Protein AF-A0A8I1DSH3-F1 (afdb_monomer_lite)

Radius of gyration: 13.76 Å; chains: 1; bounding box: 32×12×34 Å

pLDDT: mean 91.04, std 8.7, range [65.5, 97.69]

Foldseek 3Di:
DVVQVVVCVVVVHHDPDPVVVVVVVVVVVVVVVVVVVVVVVVD

Organism: Burkholderia cepacia (NCBI:txid292)

Structure (mmCIF, N/CA/C/O backbone):
data_AF-A0A8I1DSH3-F1
#
_entry.id   AF-A0A8I1DSH3-F1
#
loop_
_atom_site.group_PDB
_atom_site.id
_atom_site.type_symbol
_atom_site.label_atom_id
_atom_site.label_alt_id
_atom_site.label_comp_id
_atom_site.label_asym_id
_atom_site.label_entity_id
_atom_site.label_seq_id
_atom_site.pdbx_PDB_ins_code
_atom_site.Cartn_x
_atom_site.Cartn_y
_atom_site.Cartn_z
_atom_site.occupancy
_atom_site.B_iso_or_equiv
_atom_site.auth_seq_id
_atom_site.auth_comp_id
_atom_site.auth_asym_id
_atom_site.auth_atom_id
_atom_site.pdbx_PDB_model_num
ATOM 1 N N . GLU A 1 1 ? -8.202 5.354 9.168 1.00 80.56 1 GLU A N 1
ATOM 2 C CA . GLU A 1 1 ? -9.012 4.161 8.829 1.00 80.56 1 GLU A CA 1
ATOM 3 C C . GLU A 1 1 ? -9.476 4.108 7.372 1.00 80.56 1 GLU A C 1
ATOM 5 O O . GLU A 1 1 ? -9.067 3.181 6.690 1.00 80.56 1 GLU A O 1
ATOM 10 N N . ARG A 1 2 ? -10.224 5.096 6.839 1.00 94.25 2 ARG A N 1
ATOM 11 C CA . ARG A 1 2 ? -10.727 5.079 5.437 1.00 94.25 2 ARG A CA 1
ATOM 12 C C . ARG A 1 2 ? -9.669 4.760 4.370 1.00 94.25 2 ARG A C 1
ATOM 14 O O . ARG A 1 2 ? -9.923 3.957 3.483 1.00 94.25 2 ARG A O 1
ATOM 21 N N . ILE A 1 3 ? -8.479 5.358 4.472 1.00 94.81 3 ILE A N 1
ATOM 22 C CA . ILE A 1 3 ? -7.370 5.095 3.539 1.00 94.81 3 ILE A CA 1
ATOM 23 C C . ILE A 1 3 ? -6.916 3.628 3.587 1.00 94.81 3 ILE A C 1
AT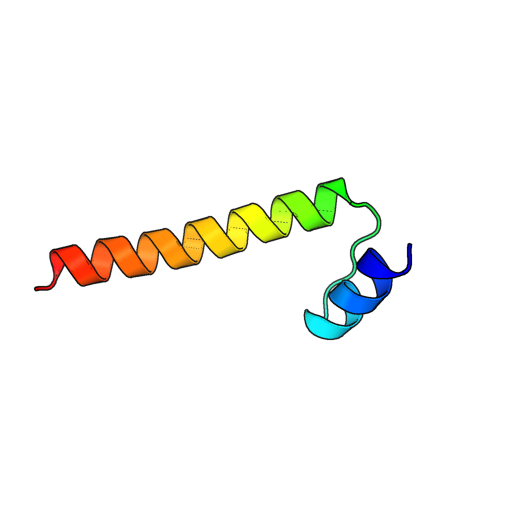OM 25 O O . ILE A 1 3 ? -6.677 3.028 2.547 1.00 94.81 3 ILE A O 1
ATOM 29 N N . LEU A 1 4 ? -6.844 3.037 4.783 1.00 97.50 4 LEU A N 1
ATOM 30 C CA . LEU A 1 4 ? -6.416 1.651 4.965 1.00 97.50 4 LEU A CA 1
ATOM 31 C C . LEU A 1 4 ? -7.464 0.697 4.410 1.00 97.50 4 LEU A C 1
ATOM 33 O O . LEU A 1 4 ? -7.109 -0.231 3.696 1.00 97.50 4 LEU A O 1
ATOM 37 N N . HIS A 1 5 ? -8.743 0.969 4.669 1.00 97.19 5 HIS A N 1
ATOM 38 C CA . HIS A 1 5 ? -9.849 0.199 4.112 1.00 97.19 5 HIS A CA 1
ATOM 39 C C . HIS A 1 5 ? -9.859 0.239 2.577 1.00 97.19 5 HIS A C 1
ATOM 41 O O . HIS A 1 5 ? -9.806 -0.810 1.940 1.00 97.19 5 HIS A O 1
ATOM 47 N N . ASN A 1 6 ? -9.836 1.437 1.981 1.00 96.88 6 ASN A N 1
ATOM 48 C CA . ASN A 1 6 ? -9.858 1.601 0.525 1.00 96.88 6 ASN A CA 1
ATOM 49 C C . ASN A 1 6 ? -8.682 0.892 -0.152 1.00 96.88 6 ASN A C 1
ATOM 51 O O . ASN A 1 6 ? -8.861 0.206 -1.153 1.00 96.88 6 ASN A O 1
ATOM 55 N N . LEU A 1 7 ? -7.475 1.047 0.395 1.00 97.44 7 LEU A N 1
ATOM 56 C CA . LEU A 1 7 ? -6.290 0.405 -0.165 1.00 97.44 7 LEU A CA 1
ATOM 57 C C . LEU A 1 7 ? -6.267 -1.098 0.111 1.00 97.44 7 LEU A C 1
ATOM 59 O O . LEU A 1 7 ? -5.714 -1.838 -0.695 1.00 97.44 7 LEU A O 1
ATOM 63 N N . SER A 1 8 ? -6.903 -1.561 1.191 1.00 96.88 8 SER A N 1
ATOM 64 C CA . SER A 1 8 ? -7.058 -2.997 1.427 1.00 96.88 8 SER A CA 1
ATOM 65 C C . SER A 1 8 ? -7.950 -3.656 0.383 1.00 96.88 8 SER A C 1
ATOM 67 O O . SER A 1 8 ? -7.651 -4.763 -0.053 1.00 96.88 8 SER A O 1
ATOM 69 N N . ILE A 1 9 ? -9.009 -2.960 -0.046 1.00 97.56 9 ILE A N 1
ATOM 70 C CA . ILE A 1 9 ? -9.861 -3.396 -1.157 1.00 97.56 9 ILE A CA 1
ATOM 71 C C . ILE A 1 9 ? -9.068 -3.375 -2.464 1.00 97.56 9 ILE A C 1
ATOM 73 O O . ILE A 1 9 ? -9.024 -4.379 -3.161 1.00 97.56 9 ILE A O 1
ATOM 77 N N . LEU A 1 10 ? -8.416 -2.251 -2.779 1.00 96.69 10 LEU A N 1
ATOM 78 C CA . LEU A 1 10 ? -7.703 -2.077 -4.047 1.00 96.69 10 LEU A CA 1
ATOM 79 C C . LEU A 1 10 ? -6.602 -3.124 -4.269 1.00 96.69 10 LEU A C 1
ATOM 81 O O . LEU A 1 10 ? -6.399 -3.564 -5.394 1.00 96.69 10 LEU A O 1
ATOM 85 N N . PHE A 1 11 ? -5.870 -3.483 -3.214 1.00 96.00 11 PHE A N 1
ATOM 86 C CA . PHE A 1 11 ? -4.743 -4.414 -3.293 1.00 96.00 11 PHE A CA 1
ATOM 87 C C . PHE A 1 11 ? -5.083 -5.836 -2.841 1.00 96.00 11 PHE A C 1
ATOM 89 O O . PHE A 1 11 ? -4.163 -6.640 -2.701 1.00 96.00 11 PHE A O 1
ATOM 96 N N . GLU A 1 12 ? -6.359 -6.126 -2.558 1.00 97.31 12 GLU A N 1
ATOM 97 C CA . GLU A 1 12 ? -6.817 -7.424 -2.037 1.00 97.31 12 GLU A CA 1
ATOM 98 C C . GLU A 1 12 ? -5.967 -7.921 -0.847 1.00 97.31 12 GLU A C 1
ATOM 100 O O . GLU A 1 12 ? -5.673 -9.105 -0.685 1.00 97.31 12 GLU A O 1
ATOM 105 N N . ARG A 1 13 ? -5.523 -6.984 0.000 1.00 95.69 13 ARG A N 1
ATOM 106 C CA . ARG A 1 13 ? -4.596 -7.226 1.112 1.00 95.69 13 ARG A CA 1
ATOM 107 C C . ARG A 1 13 ? -4.953 -6.344 2.293 1.00 95.69 13 ARG A C 1
ATOM 109 O O . ARG A 1 13 ? -4.940 -5.129 2.177 1.00 95.69 13 ARG A O 1
ATOM 116 N N . THR A 1 14 ? -5.171 -6.928 3.463 1.00 96.50 14 THR A N 1
ATOM 117 C CA . THR A 1 14 ? -5.489 -6.157 4.671 1.00 96.50 14 THR A CA 1
ATOM 118 C C . THR A 1 14 ? -4.302 -5.320 5.161 1.00 96.50 14 THR A C 1
ATOM 120 O O . THR A 1 14 ? -3.195 -5.835 5.324 1.00 96.50 14 THR A O 1
ATOM 123 N N . PHE A 1 15 ? -4.562 -4.046 5.469 1.00 97.44 15 PHE A N 1
ATOM 124 C CA . PHE A 1 15 ? -3.668 -3.167 6.227 1.00 97.44 15 PHE A CA 1
ATOM 125 C C . PHE A 1 15 ? -4.342 -2.753 7.537 1.00 97.44 15 PHE A C 1
ATOM 127 O O . PHE A 1 15 ? -5.299 -1.978 7.528 1.00 97.44 15 PHE A O 1
ATOM 134 N N . ALA A 1 16 ? -3.834 -3.241 8.666 1.00 96.00 16 ALA A N 1
ATOM 135 C CA . ALA A 1 16 ? -4.329 -2.869 9.989 1.00 96.00 16 ALA A CA 1
ATOM 136 C C . ALA A 1 16 ? -3.772 -1.510 10.438 1.00 96.00 16 ALA A C 1
ATOM 138 O O . ALA A 1 16 ? -4.411 -0.783 11.197 1.00 96.00 16 ALA A O 1
ATOM 139 N N . THR A 1 17 ? -2.587 -1.136 9.942 1.00 97.69 17 THR A N 1
ATOM 140 C CA . THR A 1 17 ? -1.912 0.110 10.321 1.00 97.69 17 THR A CA 1
ATOM 141 C C . THR A 1 17 ? -1.348 0.871 9.121 1.00 97.69 17 THR A C 1
ATOM 143 O O . THR A 1 17 ? -1.044 0.313 8.064 1.00 97.69 17 THR A O 1
ATOM 146 N N . ALA A 1 18 ? -1.144 2.180 9.288 1.00 96.12 18 ALA A N 1
ATOM 147 C CA . ALA A 1 18 ? -0.474 3.001 8.277 1.00 96.12 18 ALA A CA 1
ATOM 148 C C . ALA A 1 18 ? 0.996 2.596 8.079 1.00 96.12 18 ALA A C 1
ATOM 150 O O . ALA A 1 18 ? 1.559 2.785 7.002 1.00 96.12 18 ALA A O 1
ATOM 151 N N . GLN A 1 19 ? 1.632 2.032 9.103 1.00 97.56 19 GLN A N 1
ATOM 152 C CA . GLN A 1 19 ? 2.999 1.531 9.064 1.00 97.56 19 GLN A CA 1
ATOM 153 C C . GLN A 1 19 ? 3.118 0.332 8.115 1.00 97.56 19 GLN A C 1
ATOM 155 O O . GLN A 1 19 ? 4.050 0.290 7.310 1.00 97.56 19 GLN A O 1
ATOM 160 N N . GLU A 1 20 ? 2.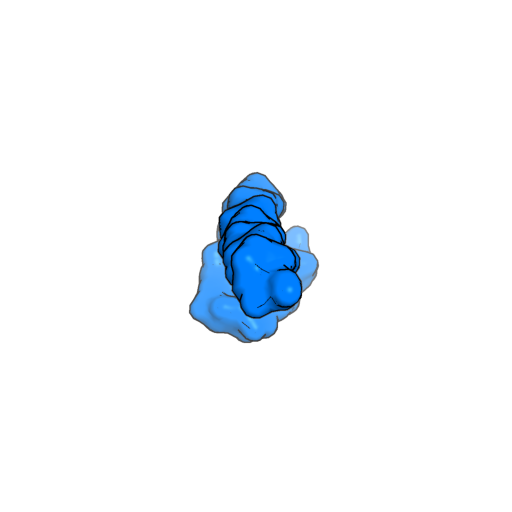160 -0.597 8.161 1.00 97.25 20 GLU A N 1
ATOM 161 C CA . GLU A 1 20 ? 2.075 -1.733 7.234 1.00 97.25 20 GLU A CA 1
ATOM 162 C C . GLU A 1 20 ? 1.875 -1.270 5.793 1.00 97.25 20 GLU A C 1
ATOM 164 O O . GLU A 1 20 ? 2.619 -1.689 4.905 1.00 97.25 20 GLU A O 1
ATOM 169 N N . LEU A 1 21 ? 0.940 -0.341 5.567 1.00 96.88 21 LEU A N 1
ATOM 170 C CA . LEU A 1 21 ? 0.726 0.248 4.247 1.00 96.88 21 LEU A CA 1
ATOM 171 C C . LEU A 1 21 ? 2.003 0.915 3.716 1.00 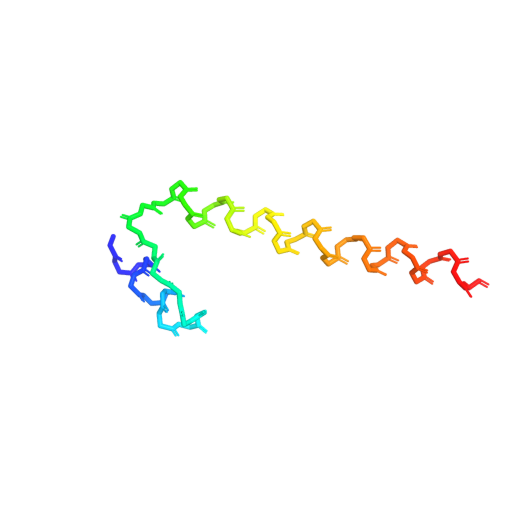96.88 21 LEU A C 1
ATOM 173 O O . LEU A 1 21 ? 2.391 0.714 2.567 1.00 96.88 21 LEU A O 1
ATOM 177 N N . ASN A 1 22 ? 2.694 1.691 4.552 1.00 97.06 22 ASN A N 1
ATOM 178 C CA . ASN A 1 22 ? 3.935 2.353 4.158 1.00 97.06 22 ASN A CA 1
ATOM 179 C C . ASN A 1 22 ? 5.068 1.362 3.867 1.00 97.06 22 ASN A C 1
ATOM 181 O O . ASN A 1 22 ? 5.883 1.615 2.977 1.00 97.06 22 ASN A O 1
ATOM 185 N N . ARG A 1 23 ? 5.138 0.244 4.601 1.00 97.12 23 ARG A N 1
ATOM 186 C CA . ARG A 1 23 ? 6.075 -0.846 4.310 1.00 97.12 23 ARG A CA 1
ATOM 187 C C . ARG A 1 23 ? 5.779 -1.443 2.936 1.00 97.12 23 ARG A C 1
ATOM 189 O O . ARG A 1 23 ? 6.685 -1.484 2.111 1.00 97.12 23 ARG A 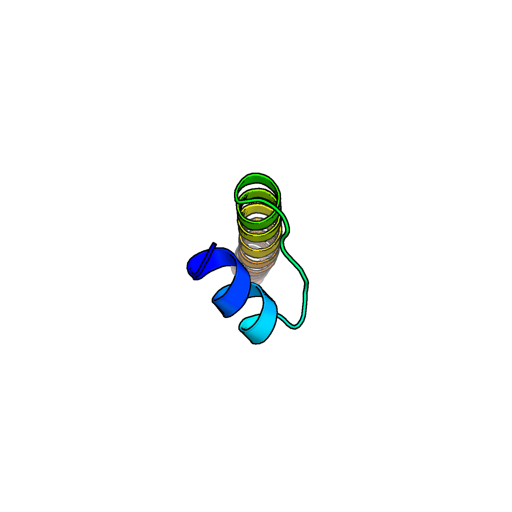O 1
ATOM 196 N N . TYR A 1 24 ? 4.523 -1.798 2.671 1.00 96.44 24 TYR A N 1
ATOM 197 C CA . TYR A 1 24 ? 4.112 -2.340 1.377 1.00 96.44 24 TYR A CA 1
ATOM 198 C C . TYR A 1 24 ? 4.398 -1.372 0.225 1.00 96.44 24 TYR A C 1
ATOM 200 O O . TYR A 1 24 ? 4.990 -1.766 -0.775 1.00 96.44 24 TYR A O 1
ATOM 208 N N . ARG A 1 25 ? 4.085 -0.082 0.397 1.00 95.44 25 ARG A N 1
ATOM 209 C CA . ARG A 1 25 ? 4.406 0.958 -0.590 1.00 95.44 25 ARG A CA 1
ATOM 210 C C . ARG A 1 25 ? 5.892 0.945 -0.956 1.00 95.44 25 ARG A C 1
ATOM 212 O O . ARG A 1 25 ? 6.226 0.935 -2.134 1.00 95.44 25 ARG A O 1
ATOM 219 N N . ARG A 1 26 ? 6.784 0.915 0.043 1.00 96.50 26 ARG A N 1
ATOM 220 C CA . ARG A 1 26 ? 8.238 0.863 -0.191 1.00 96.50 26 ARG A CA 1
ATOM 221 C C . ARG A 1 26 ? 8.666 -0.419 -0.900 1.00 96.50 26 ARG A C 1
ATOM 223 O O . ARG A 1 26 ? 9.506 -0.351 -1.788 1.00 96.50 26 ARG A O 1
ATOM 230 N N . GLU A 1 27 ? 8.100 -1.565 -0.532 1.00 95.06 27 GLU A N 1
ATOM 231 C CA . GLU A 1 27 ? 8.401 -2.849 -1.178 1.00 95.06 27 GLU A CA 1
ATOM 232 C C . GLU A 1 27 ? 8.019 -2.846 -2.662 1.00 95.06 27 GLU A C 1
ATOM 234 O O . GLU A 1 27 ? 8.818 -3.274 -3.495 1.00 95.06 27 GLU A O 1
ATOM 239 N N . VAL A 1 28 ? 6.830 -2.338 -2.999 1.00 92.50 28 VAL A N 1
ATOM 240 C CA . VAL A 1 28 ? 6.362 -2.230 -4.388 1.00 92.50 28 VAL A CA 1
ATOM 241 C C . VAL A 1 28 ? 7.251 -1.279 -5.182 1.00 92.50 28 VAL A C 1
ATOM 243 O O . VAL A 1 28 ? 7.773 -1.675 -6.220 1.00 92.50 28 VAL A O 1
ATOM 246 N N . THR A 1 29 ? 7.507 -0.070 -4.673 1.00 93.50 29 THR A N 1
ATOM 247 C CA . THR A 1 29 ? 8.387 0.895 -5.350 1.00 93.50 29 THR A CA 1
ATOM 248 C C . THR A 1 29 ? 9.796 0.334 -5.551 1.00 93.50 29 THR A C 1
ATOM 250 O O . THR A 1 29 ? 10.363 0.484 -6.627 1.00 93.50 29 THR A O 1
ATOM 253 N N . ALA A 1 30 ? 10.351 -0.377 -4.564 1.00 93.88 30 ALA A N 1
ATOM 254 C CA . ALA A 1 30 ? 11.658 -1.015 -4.702 1.00 93.88 30 ALA A CA 1
ATOM 255 C C . ALA A 1 30 ? 11.673 -2.105 -5.788 1.00 93.88 30 ALA A C 1
ATOM 257 O O . ALA A 1 30 ? 12.668 -2.249 -6.492 1.00 93.88 30 ALA A O 1
ATOM 258 N N . ARG A 1 31 ? 10.587 -2.875 -5.947 1.00 91.75 31 ARG A N 1
ATOM 259 C CA . ARG A 1 31 ? 10.460 -3.849 -7.046 1.00 91.75 31 ARG A CA 1
ATOM 260 C C . ARG A 1 31 ? 10.388 -3.150 -8.401 1.00 91.75 31 ARG A C 1
ATOM 262 O O . ARG A 1 31 ? 11.108 -3.558 -9.303 1.00 91.75 31 ARG A O 1
ATOM 269 N N . THR A 1 32 ? 9.580 -2.097 -8.525 1.00 90.62 32 THR A N 1
ATOM 270 C CA . THR A 1 32 ? 9.475 -1.309 -9.762 1.00 90.62 32 THR A CA 1
ATOM 271 C C . THR A 1 32 ? 10.816 -0.694 -10.152 1.00 90.62 32 THR A C 1
ATOM 273 O O . THR A 1 32 ? 11.207 -0.799 -11.308 1.00 90.62 32 THR A O 1
ATOM 276 N N . ASN A 1 33 ? 11.553 -0.121 -9.197 1.00 87.19 33 ASN A N 1
ATOM 277 C CA . ASN A 1 33 ? 12.865 0.463 -9.475 1.00 87.19 33 ASN A CA 1
ATOM 278 C C . ASN A 1 33 ? 13.874 -0.590 -9.939 1.00 87.19 33 ASN A C 1
ATOM 280 O O . ASN A 1 33 ? 14.550 -0.359 -10.926 1.00 87.19 33 ASN A O 1
ATOM 284 N N . ARG A 1 34 ? 13.918 -1.778 -9.317 1.00 83.81 34 ARG A N 1
ATOM 285 C CA . ARG A 1 34 ? 14.797 -2.861 -9.80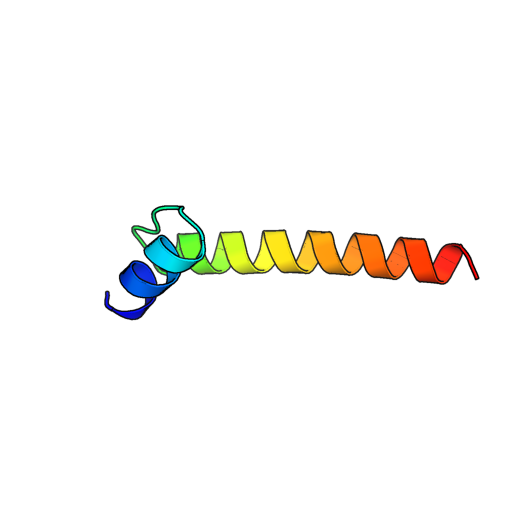1 1.00 83.81 34 ARG A CA 1
ATOM 286 C C . ARG A 1 34 ? 14.482 -3.286 -11.235 1.00 83.81 34 ARG A C 1
ATOM 288 O O . ARG A 1 34 ? 15.393 -3.620 -11.981 1.00 83.81 34 ARG A O 1
ATOM 295 N N . VAL A 1 35 ? 13.202 -3.308 -11.608 1.00 85.06 35 VAL A N 1
ATOM 296 C CA . VAL A 1 35 ? 12.795 -3.591 -12.993 1.00 85.06 35 VAL A CA 1
ATOM 297 C C . VAL A 1 35 ? 13.254 -2.472 -13.928 1.00 85.06 35 VAL A C 1
ATOM 299 O O . VAL A 1 35 ? 13.729 -2.761 -15.020 1.00 85.06 35 VAL A O 1
ATOM 302 N N . ALA A 1 36 ? 13.138 -1.212 -13.502 1.00 81.12 36 ALA A N 1
ATOM 303 C CA . ALA A 1 36 ? 13.607 -0.071 -14.280 1.00 81.12 36 ALA A CA 1
ATOM 304 C C . ALA A 1 36 ? 15.132 -0.100 -14.478 1.00 81.12 36 ALA A C 1
ATOM 306 O O . ALA A 1 36 ? 15.580 0.034 -15.611 1.00 81.12 36 ALA A O 1
ATOM 307 N N . ASP A 1 37 ? 15.905 -0.354 -13.419 1.00 81.12 37 ASP A N 1
ATOM 308 C CA . ASP A 1 37 ? 17.369 -0.449 -13.476 1.00 81.12 37 ASP A CA 1
ATOM 309 C C . ASP A 1 37 ? 17.809 -1.552 -14.453 1.0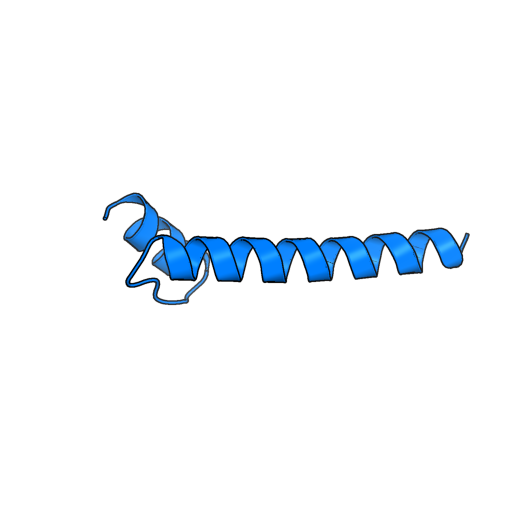0 81.12 37 ASP A C 1
ATOM 311 O O . ASP A 1 37 ? 18.598 -1.305 -15.360 1.00 81.12 37 ASP A O 1
ATOM 315 N N . GLY A 1 38 ? 17.207 -2.744 -14.360 1.00 77.81 38 GLY A N 1
ATOM 316 C CA . GLY A 1 38 ? 17.510 -3.844 -15.281 1.00 77.81 38 GLY A CA 1
ATOM 317 C C . GLY A 1 38 ? 17.103 -3.585 -16.737 1.00 77.81 38 GLY A C 1
ATOM 318 O O . GLY A 1 38 ? 17.676 -4.187 -17.640 1.00 77.81 38 GLY A O 1
ATOM 319 N N . MET A 1 39 ? 16.133 -2.699 -16.990 1.00 80.12 39 MET A N 1
ATOM 320 C CA . MET A 1 39 ? 15.787 -2.278 -18.352 1.00 80.12 39 MET A CA 1
ATOM 321 C C . MET A 1 39 ? 16.779 -1.244 -18.900 1.00 80.12 39 MET A C 1
ATOM 323 O O . MET A 1 39 ? 17.051 -1.256 -20.096 1.00 80.12 39 MET A O 1
ATOM 327 N N . VAL A 1 40 ? 17.331 -0.374 -18.046 1.00 77.62 40 VAL A N 1
ATOM 328 C CA . VAL A 1 40 ? 18.400 0.562 -18.432 1.00 77.62 40 VAL A CA 1
ATOM 329 C C . VAL A 1 40 ? 19.674 -0.197 -18.799 1.00 77.62 40 VAL A C 1
ATOM 331 O O . VAL A 1 40 ? 20.286 0.130 -19.806 1.00 77.62 40 VAL A O 1
ATOM 334 N N . ASP A 1 41 ? 20.027 -1.244 -18.050 1.00 75.75 41 ASP A N 1
ATOM 335 C CA . ASP A 1 41 ? 21.203 -2.080 -18.340 1.00 75.75 41 ASP A CA 1
ATOM 336 C C . ASP A 1 41 ? 21.082 -2.886 -19.653 1.00 75.75 41 ASP A C 1
ATOM 338 O O . ASP A 1 41 ? 22.077 -3.407 -20.157 1.00 75.75 41 ASP A O 1
ATOM 342 N N . ALA A 1 42 ? 19.869 -3.031 -20.196 1.00 65.56 42 ALA A N 1
ATOM 343 C CA . ALA A 1 42 ? 19.590 -3.816 -21.399 1.00 65.56 42 ALA A CA 1
ATOM 344 C C . ALA A 1 42 ? 19.590 -3.001 -22.712 1.00 65.56 42 ALA A C 1
ATOM 346 O O . ALA A 1 42 ? 19.423 -3.601 -23.777 1.00 65.56 42 ALA A O 1
ATOM 347 N N . ILE A 1 43 ? 19.736 -1.670 -22.648 1.00 65.50 43 ILE A N 1
ATOM 348 C CA . ILE A 1 43 ? 19.787 -0.741 -23.798 1.00 65.50 43 ILE A CA 1
ATOM 349 C C . ILE A 1 43 ? 21.238 -0.355 -24.087 1.00 65.50 43 ILE A C 1
ATOM 351 O O . ILE A 1 43 ? 21.613 -0.385 -25.281 1.00 65.50 43 ILE A O 1
#

Sequence (43 aa):
ERILHNLSILFERTFATAQELNRYRREVTARTNRVADGMVDAI

Secondary structure (DSSP, 8-state):
-HHHHHHHHHTTS--SSHHHHHHHHHHHHHHHHHHHHHHHTT-